Protein AF-A0A2X3CBP5-F1 (afdb_monomer_lite)

Structure (mmCIF, N/CA/C/O backbone):
data_AF-A0A2X3CBP5-F1
#
_entry.id   AF-A0A2X3CBP5-F1
#
loop_
_atom_site.group_PDB
_atom_site.id
_atom_site.type_symbol
_atom_site.label_atom_id
_atom_site.label_alt_id
_atom_site.label_comp_id
_atom_site.label_asym_id
_atom_site.label_entity_id
_atom_site.label_seq_id
_atom_site.pdbx_PDB_ins_code
_atom_site.Cartn_x
_atom_site.Cartn_y
_atom_site.Cartn_z
_atom_site.occupancy
_atom_site.B_iso_or_equiv
_atom_site.auth_seq_id
_atom_site.auth_comp_id
_atom_site.auth_asym_id
_atom_site.auth_atom_id
_atom_site.pdbx_PDB_model_num
ATOM 1 N N . MET A 1 1 ? 8.524 18.337 -2.238 1.00 52.03 1 MET A N 1
ATOM 2 C CA . MET A 1 1 ? 7.861 18.024 -0.954 1.00 52.03 1 MET A CA 1
ATOM 3 C C . MET A 1 1 ? 6.484 18.667 -0.997 1.00 52.03 1 MET A C 1
ATOM 5 O O . MET A 1 1 ? 6.428 19.863 -1.242 1.00 52.03 1 MET A O 1
ATOM 9 N N . LEU A 1 2 ? 5.410 17.883 -0.862 1.00 71.19 2 LEU A N 1
ATOM 10 C CA . LEU A 1 2 ? 4.046 18.405 -0.698 1.00 71.19 2 LEU A CA 1
ATOM 11 C C . LEU A 1 2 ? 3.785 18.619 0.797 1.00 71.19 2 LEU A C 1
ATOM 13 O O . LEU A 1 2 ? 4.233 17.818 1.616 1.00 71.19 2 LEU A O 1
ATOM 17 N N . VAL A 1 3 ? 3.089 19.697 1.144 1.00 78.12 3 VAL A N 1
ATOM 18 C CA . VAL A 1 3 ? 2.709 20.036 2.521 1.00 78.12 3 VAL A CA 1
ATOM 19 C C . VAL A 1 3 ? 1.201 20.268 2.539 1.00 78.12 3 VAL A C 1
ATOM 21 O O . VAL A 1 3 ? 0.696 21.015 1.706 1.00 78.12 3 VAL A O 1
ATOM 24 N N . GLY A 1 4 ? 0.493 19.630 3.475 1.00 83.88 4 GLY A N 1
ATOM 25 C CA . GLY A 1 4 ? -0.972 19.625 3.527 1.00 83.88 4 GLY A CA 1
ATOM 26 C C . GLY A 1 4 ? -1.549 18.288 3.065 1.00 83.88 4 GLY A C 1
ATOM 27 O O . GLY A 1 4 ? -1.121 17.239 3.547 1.00 83.88 4 GLY A O 1
ATOM 28 N N . ASP A 1 5 ? -2.517 18.321 2.147 1.00 77.25 5 ASP A N 1
ATOM 29 C CA . ASP A 1 5 ? -3.028 17.110 1.500 1.00 77.25 5 ASP A CA 1
ATOM 30 C C . ASP A 1 5 ? -1.968 16.546 0.542 1.00 77.25 5 ASP A C 1
ATOM 32 O O . ASP A 1 5 ? -1.483 17.226 -0.361 1.00 77.25 5 ASP A O 1
ATOM 36 N N . THR A 1 6 ? -1.575 15.299 0.781 1.00 79.81 6 THR A N 1
ATOM 37 C CA . THR A 1 6 ? -0.538 14.594 0.016 1.00 79.8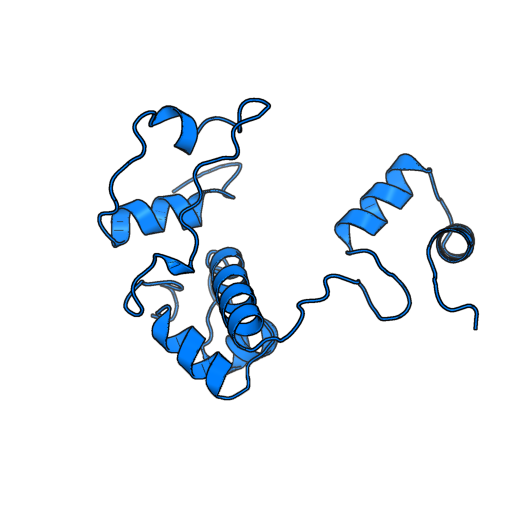1 6 THR A CA 1
ATOM 38 C C . THR A 1 6 ? -1.090 13.382 -0.728 1.00 79.81 6 THR A C 1
ATOM 40 O O . THR A 1 6 ? -0.312 12.587 -1.257 1.00 79.81 6 THR A O 1
ATOM 43 N N . SER A 1 7 ? -2.418 13.237 -0.794 1.00 78.25 7 SER A N 1
ATOM 44 C CA . SER A 1 7 ? -3.097 12.095 -1.418 1.00 78.25 7 SER A CA 1
ATOM 45 C C . SER A 1 7 ? -2.671 11.857 -2.874 1.00 78.25 7 SER A C 1
ATOM 47 O O . SER A 1 7 ? -2.500 10.706 -3.276 1.00 78.25 7 SER A O 1
ATOM 49 N N . ASP A 1 8 ? -2.384 12.920 -3.630 1.00 81.19 8 ASP A N 1
ATOM 50 C CA . ASP A 1 8 ? -1.963 12.830 -5.037 1.00 81.19 8 ASP A CA 1
ATOM 51 C C . ASP A 1 8 ? -0.463 12.568 -5.242 1.00 81.19 8 ASP A C 1
ATOM 53 O O . ASP A 1 8 ? -0.032 12.306 -6.369 1.00 81.19 8 ASP A O 1
ATOM 57 N N . TYR A 1 9 ? 0.357 12.618 -4.183 1.00 83.88 9 TYR A N 1
ATOM 58 C CA . TYR A 1 9 ? 1.818 12.533 -4.302 1.00 83.88 9 TYR A CA 1
ATOM 59 C C . TYR A 1 9 ? 2.273 11.297 -5.084 1.00 83.88 9 TYR A C 1
ATOM 61 O O . TYR A 1 9 ? 3.132 11.407 -5.956 1.00 83.88 9 TYR A O 1
ATOM 69 N N . GLY A 1 10 ? 1.681 10.132 -4.799 1.00 81.38 10 GLY A N 1
ATOM 70 C CA . GLY A 1 10 ? 2.041 8.882 -5.469 1.00 81.38 10 GLY A CA 1
ATOM 71 C C . GLY A 1 10 ? 1.801 8.935 -6.978 1.00 81.38 10 GLY A C 1
ATOM 72 O O . GLY A 1 10 ? 2.671 8.541 -7.747 1.00 81.38 10 GLY A O 1
ATOM 73 N N . ASN A 1 11 ? 0.662 9.480 -7.406 1.00 84.25 11 ASN A N 1
ATOM 74 C CA . ASN A 1 11 ? 0.303 9.603 -8.819 1.00 84.25 11 ASN A CA 1
ATOM 75 C C . ASN A 1 11 ? 1.222 10.599 -9.548 1.00 84.25 11 ASN A C 1
ATOM 77 O O . ASN A 1 11 ? 1.796 10.281 -10.589 1.00 84.25 11 ASN A O 1
ATOM 81 N N . LEU A 1 12 ? 1.440 11.775 -8.949 1.00 87.50 12 LEU A N 1
ATOM 82 C CA . LEU A 1 12 ? 2.335 12.805 -9.489 1.00 87.50 12 LEU A CA 1
ATOM 83 C C . LEU A 1 12 ? 3.780 12.310 -9.607 1.00 87.50 12 LEU A C 1
ATOM 85 O O . LEU A 1 12 ? 4.456 12.585 -10.597 1.00 87.50 12 LEU A O 1
ATOM 89 N N . LEU A 1 13 ? 4.251 11.550 -8.616 1.00 86.56 13 LEU A N 1
ATOM 90 C CA . LEU A 1 13 ? 5.580 10.954 -8.646 1.00 86.56 13 LEU A CA 1
ATOM 91 C C . LEU A 1 13 ? 5.727 9.987 -9.829 1.00 86.56 13 LEU A C 1
ATOM 93 O O . LEU A 1 13 ? 6.744 10.029 -10.518 1.00 86.56 13 LEU A O 1
ATOM 97 N N . GLN A 1 14 ? 4.718 9.153 -10.098 1.00 87.31 14 GLN A N 1
ATOM 98 C CA . GLN A 1 14 ? 4.773 8.204 -11.212 1.00 87.31 14 GLN A CA 1
ATOM 99 C C . GLN A 1 14 ? 4.755 8.888 -12.586 1.00 87.31 14 GLN A C 1
ATOM 101 O O . GLN A 1 14 ? 5.452 8.398 -13.477 1.00 87.31 14 GLN A O 1
ATOM 106 N N . LEU 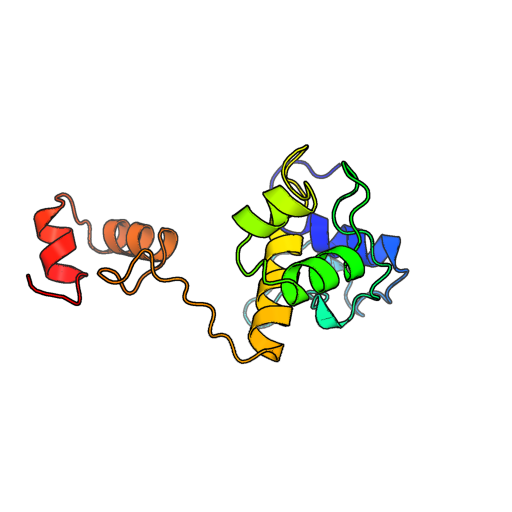A 1 15 ? 4.043 10.016 -12.753 1.00 88.19 15 LEU A N 1
ATOM 107 C CA . LEU A 1 15 ? 4.104 10.827 -13.983 1.00 88.19 15 LEU A CA 1
ATOM 108 C C . LEU A 1 15 ? 5.550 11.230 -14.303 1.00 88.19 15 LEU A C 1
ATOM 110 O O . LEU A 1 15 ? 6.012 11.062 -15.430 1.00 88.19 15 LEU A O 1
ATOM 114 N N . VAL A 1 16 ? 6.270 11.715 -13.287 1.00 87.62 16 VAL A N 1
ATOM 115 C CA . VAL A 1 16 ? 7.656 12.180 -13.426 1.00 87.62 16 VAL A CA 1
ATOM 116 C C . VAL A 1 16 ? 8.616 11.015 -13.654 1.00 87.62 16 VAL A C 1
ATOM 118 O O . VAL A 1 16 ? 9.402 11.051 -14.597 1.00 87.62 16 VAL A O 1
ATOM 121 N N . LEU A 1 17 ? 8.557 9.978 -12.812 1.00 87.00 17 LEU A N 1
ATOM 122 C CA . LEU A 1 17 ? 9.515 8.866 -12.859 1.00 87.00 17 LEU A CA 1
ATOM 123 C C . LEU A 1 17 ? 9.433 8.053 -14.153 1.00 87.00 17 LEU A C 1
ATOM 125 O O . LEU A 1 17 ? 10.450 7.532 -14.603 1.00 87.00 17 LEU A O 1
ATOM 129 N N . ASN A 1 18 ? 8.245 7.946 -14.747 1.00 86.62 18 ASN A N 1
ATOM 130 C CA . ASN A 1 18 ? 8.023 7.139 -15.946 1.00 86.62 18 ASN A CA 1
ATOM 131 C C . ASN A 1 18 ? 7.836 7.988 -17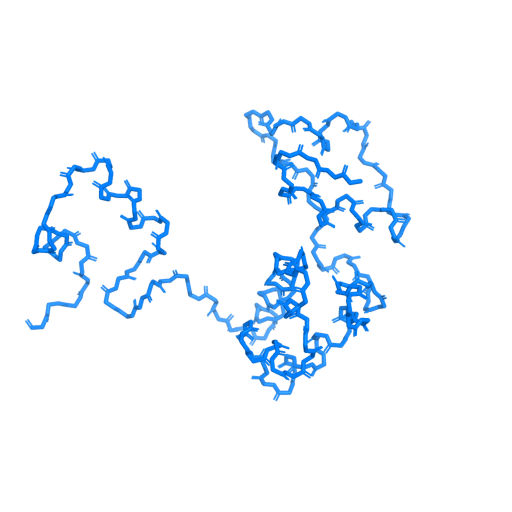.214 1.00 86.62 18 ASN A C 1
ATOM 133 O O . ASN A 1 18 ? 7.452 7.437 -18.241 1.00 86.62 18 ASN A O 1
ATOM 137 N N . ALA A 1 19 ? 8.083 9.304 -17.145 1.00 86.06 19 ALA A N 1
ATOM 138 C CA . ALA A 1 19 ? 7.900 10.244 -18.256 1.00 86.06 19 ALA A CA 1
ATOM 139 C C . ALA A 1 19 ? 6.544 10.071 -18.974 1.00 86.06 19 ALA A C 1
ATOM 141 O O . ALA A 1 19 ? 6.465 10.060 -20.203 1.00 86.06 19 ALA A O 1
ATOM 142 N N . ILE A 1 20 ? 5.477 9.885 -18.191 1.00 84.44 20 ILE A N 1
ATOM 143 C CA . ILE A 1 20 ? 4.129 9.657 -18.717 1.00 84.44 20 ILE A CA 1
ATOM 144 C C . ILE A 1 20 ? 3.578 10.983 -19.248 1.00 84.44 20 ILE A C 1
ATOM 146 O O . ILE A 1 20 ? 3.738 12.030 -18.619 1.00 84.44 20 ILE A O 1
ATOM 150 N N . GLU A 1 21 ? 2.918 10.924 -20.405 1.00 86.56 21 GLU A N 1
ATOM 151 C CA . GLU A 1 21 ? 2.304 12.087 -21.042 1.00 86.56 21 GLU A CA 1
ATOM 152 C C . GLU A 1 21 ? 1.263 12.741 -20.121 1.00 86.56 21 GLU A C 1
ATOM 154 O O . GLU A 1 21 ? 0.443 12.069 -19.486 1.00 86.56 21 GLU A O 1
ATOM 159 N N . LEU A 1 22 ? 1.333 14.068 -20.014 1.00 84.25 22 LEU A N 1
ATOM 160 C CA . LEU A 1 22 ? 0.446 14.839 -19.153 1.00 84.25 22 LEU A CA 1
ATOM 161 C C . LEU A 1 22 ? -0.953 14.943 -19.780 1.00 84.25 22 LEU A C 1
ATOM 163 O O . LEU A 1 22 ? -1.074 15.008 -21.003 1.00 84.25 22 LEU A O 1
ATOM 167 N N . PRO A 1 23 ? -2.019 14.999 -18.963 1.00 81.94 23 PRO A N 1
ATOM 168 C CA . PRO A 1 23 ? -3.360 15.268 -19.469 1.00 81.94 23 PRO A CA 1
ATOM 169 C C . PRO A 1 23 ? -3.431 16.647 -20.138 1.00 81.94 23 PRO A C 1
ATOM 171 O O . PRO A 1 23 ? -2.723 17.571 -19.738 1.00 81.94 23 PRO A O 1
ATOM 174 N N . GLU A 1 24 ? -4.347 16.804 -21.101 1.00 84.25 24 GLU A N 1
ATOM 175 C CA . GLU A 1 24 ? -4.560 18.065 -21.837 1.00 84.25 24 GLU A CA 1
ATOM 176 C C . GLU A 1 24 ? -4.780 19.272 -20.910 1.00 84.25 24 GLU A C 1
ATOM 178 O O . GLU A 1 24 ? -4.337 20.378 -21.209 1.00 84.25 24 GLU A O 1
ATOM 183 N N . ASN A 1 25 ? -5.437 19.047 -19.766 1.00 84.81 25 ASN A N 1
ATOM 184 C CA . ASN A 1 25 ? -5.733 20.065 -18.760 1.00 84.81 25 ASN A CA 1
ATOM 185 C C . ASN A 1 25 ? -4.886 19.819 -17.495 1.00 84.81 25 ASN A C 1
ATOM 187 O O . ASN A 1 25 ? -5.267 18.991 -16.660 1.00 84.81 25 ASN A O 1
ATOM 191 N N . PRO A 1 26 ? -3.732 20.488 -17.319 1.00 81.56 26 PRO A N 1
ATOM 192 C CA . PRO A 1 26 ? -2.815 20.228 -16.204 1.00 81.56 26 PRO A CA 1
ATOM 193 C C . PRO A 1 26 ? -3.354 20.683 -14.840 1.00 81.56 26 PRO A C 1
ATOM 195 O O . PRO A 1 26 ? -2.929 20.163 -13.810 1.00 81.56 26 PRO A O 1
ATOM 198 N N . ASP A 1 27 ? -4.306 21.617 -14.807 1.00 83.62 27 ASP A N 1
ATOM 199 C CA . ASP A 1 27 ? -4.980 22.060 -13.582 1.00 83.62 27 ASP A CA 1
ATOM 200 C C . ASP A 1 27 ? -5.729 20.910 -12.887 1.00 83.62 27 ASP A C 1
ATOM 202 O O . ASP A 1 27 ? -5.759 20.846 -11.656 1.00 83.62 27 ASP A O 1
ATOM 206 N N . SER A 1 28 ? -6.220 19.933 -13.658 1.00 83.94 28 SER A N 1
ATOM 207 C CA . SER A 1 28 ? -6.898 18.734 -13.145 1.00 83.94 28 SER A CA 1
ATOM 208 C C . SER A 1 28 ? -6.018 17.833 -12.266 1.00 83.94 28 SER A C 1
ATOM 210 O O . SER A 1 28 ? -6.540 16.993 -11.532 1.00 83.94 28 SER A O 1
ATOM 212 N N . LEU A 1 29 ? -4.692 18.006 -12.311 1.00 82.06 29 LEU A N 1
ATOM 213 C CA . LEU A 1 29 ? -3.738 17.259 -11.487 1.00 82.06 29 LEU A CA 1
ATOM 214 C C . LEU A 1 29 ? -3.613 17.805 -10.057 1.00 82.06 29 LEU A C 1
ATOM 216 O O . LEU A 1 29 ? -3.132 17.091 -9.180 1.00 82.06 29 LEU A O 1
ATOM 220 N N . ILE A 1 30 ? -3.990 19.067 -9.825 1.00 80.12 30 ILE A N 1
ATOM 221 C CA . ILE A 1 30 ? -3.759 19.776 -8.552 1.00 80.12 30 ILE A CA 1
ATOM 222 C C . ILE A 1 30 ? -5.083 20.250 -7.945 1.00 80.12 30 ILE A C 1
ATOM 224 O O . ILE A 1 30 ? -5.245 20.256 -6.723 1.00 80.12 30 ILE A O 1
ATOM 228 N N . LEU A 1 31 ? -6.047 20.633 -8.784 1.00 80.94 31 LEU A N 1
ATOM 229 C CA . LEU A 1 31 ? -7.361 21.067 -8.332 1.00 80.94 31 LEU A CA 1
ATOM 230 C C . LEU A 1 31 ? -8.224 19.875 -7.888 1.00 80.94 31 LEU A C 1
ATOM 232 O O . LEU A 1 31 ? -8.068 18.762 -8.399 1.00 80.94 31 LEU A O 1
ATOM 236 N N . PRO A 1 32 ? -9.156 20.076 -6.938 1.00 72.88 32 PRO A N 1
ATOM 237 C CA . PRO A 1 32 ? -10.177 19.082 -6.629 1.00 72.88 32 PRO A CA 1
ATOM 238 C C . PRO A 1 32 ? -10.923 18.646 -7.894 1.00 72.88 32 PRO A C 1
ATOM 240 O O . PRO A 1 32 ? -11.132 19.447 -8.803 1.00 72.88 32 PRO A O 1
ATOM 243 N N . ALA A 1 33 ? -11.358 17.385 -7.933 1.00 68.56 33 ALA A N 1
ATOM 244 C CA . ALA A 1 33 ? -12.212 16.895 -9.008 1.00 68.56 33 ALA A CA 1
ATOM 245 C C . ALA A 1 33 ? -13.450 17.799 -9.137 1.00 68.56 33 ALA A C 1
ATOM 247 O O . ALA A 1 33 ? -14.240 17.914 -8.197 1.00 68.56 33 ALA A O 1
ATOM 248 N N . HIS A 1 34 ? -13.622 18.445 -10.292 1.00 63.03 34 HIS A N 1
ATOM 249 C CA . HIS A 1 34 ? -14.866 19.136 -10.616 1.00 63.03 34 HIS A CA 1
ATOM 250 C C . HIS A 1 34 ? -15.996 18.099 -10.667 1.00 63.03 34 HIS A C 1
ATOM 252 O O . HIS A 1 34 ? -15.783 16.968 -11.108 1.00 63.03 34 HIS A O 1
ATOM 258 N N . ALA A 1 35 ? -17.189 18.461 -10.188 1.00 50.50 35 ALA A N 1
ATOM 259 C CA . ALA A 1 35 ? -18.329 17.551 -10.096 1.00 50.50 35 ALA A CA 1
ATOM 260 C C . ALA A 1 35 ? -18.626 16.891 -11.459 1.00 50.50 35 ALA A C 1
ATOM 262 O O . ALA A 1 35 ? -19.186 17.521 -12.351 1.00 50.50 35 ALA A O 1
ATOM 263 N N . GLY A 1 36 ? -18.221 15.625 -11.616 1.00 54.62 36 GLY A N 1
ATOM 264 C CA . GLY A 1 36 ? -18.431 14.817 -12.824 1.00 54.62 36 GLY A CA 1
ATOM 265 C C . GLY A 1 36 ? -17.158 14.299 -13.505 1.00 54.62 36 GLY A C 1
ATOM 266 O O . GLY A 1 36 ? -17.228 13.284 -14.191 1.00 54.62 36 GLY A O 1
ATOM 267 N N . SER A 1 37 ? -15.994 14.914 -13.278 1.00 58.47 37 SER A N 1
ATOM 268 C CA . SER A 1 37 ? -14.706 14.434 -13.799 1.00 58.47 37 SER A CA 1
ATOM 269 C C . SER A 1 37 ? -13.820 13.995 -12.637 1.00 58.47 37 SER A C 1
ATOM 271 O O . SER A 1 37 ? -13.300 14.835 -11.902 1.00 58.47 37 SER A O 1
ATOM 273 N N . GLY A 1 38 ? -13.665 12.683 -12.438 1.00 60.84 38 GLY A N 1
ATOM 274 C CA . GLY A 1 38 ? -12.705 12.154 -11.467 1.00 60.84 38 GLY A CA 1
ATOM 275 C C . GLY A 1 38 ? -11.292 12.668 -11.757 1.00 60.84 38 GLY A C 1
ATOM 276 O O . GLY A 1 38 ? -10.956 12.936 -12.912 1.00 60.84 38 GLY A O 1
ATOM 277 N N . LYS A 1 39 ? -10.462 12.819 -10.717 1.00 66.69 39 LYS A N 1
ATOM 278 C CA . LYS A 1 39 ? -9.056 13.205 -10.903 1.00 66.69 39 LYS A CA 1
ATOM 279 C C . LYS A 1 39 ? -8.366 12.211 -11.849 1.00 66.69 39 LYS A C 1
ATOM 281 O O . LYS A 1 39 ? -8.568 11.004 -11.679 1.00 66.69 39 LYS A O 1
ATOM 286 N N . PRO A 1 40 ? -7.538 12.673 -12.803 1.00 63.91 40 PRO A N 1
ATOM 287 C CA . PRO A 1 40 ? -6.756 11.782 -13.647 1.00 63.91 40 PRO A CA 1
ATOM 288 C C . PRO A 1 40 ? -5.822 10.935 -12.777 1.00 63.91 40 PRO A C 1
ATOM 290 O O . PRO A 1 40 ? -4.827 11.421 -12.245 1.00 63.91 40 PRO A O 1
ATOM 293 N N . SER A 1 41 ? -6.153 9.659 -12.608 1.00 66.06 41 SER A N 1
ATOM 294 C CA . SER A 1 41 ? -5.310 8.678 -11.931 1.00 66.06 41 SER A CA 1
ATOM 295 C C . SER A 1 41 ? -4.595 7.846 -12.988 1.00 66.06 41 SER A C 1
ATOM 297 O O . SER A 1 41 ? -5.235 7.269 -13.873 1.00 66.06 41 SER A O 1
ATOM 299 N N . ILE A 1 42 ? -3.266 7.753 -12.895 1.00 70.62 42 ILE A N 1
ATOM 300 C CA . ILE A 1 42 ? -2.548 6.681 -13.576 1.00 70.62 42 ILE A CA 1
ATOM 301 C C . ILE A 1 42 ? -2.930 5.394 -12.851 1.00 70.62 42 ILE A C 1
ATOM 303 O O . ILE A 1 42 ? -2.467 5.131 -11.741 1.00 70.62 42 ILE A O 1
ATOM 307 N N . GLY A 1 43 ? -3.796 4.595 -13.471 1.00 76.69 43 GLY A N 1
ATOM 308 C CA . GLY A 1 43 ? -4.053 3.243 -12.995 1.00 76.69 43 GLY A CA 1
ATOM 309 C C . GLY A 1 43 ? -2.735 2.473 -12.932 1.00 76.69 43 GLY A C 1
ATOM 310 O O . GLY A 1 43 ? -1.967 2.481 -13.897 1.00 76.69 43 GLY A O 1
ATOM 311 N N . VAL A 1 44 ? -2.475 1.798 -11.811 1.00 83.38 44 VAL A N 1
ATOM 312 C CA . VAL A 1 44 ? -1.249 1.010 -11.581 1.00 83.38 44 VAL A CA 1
ATOM 313 C C . VAL A 1 44 ? -0.977 -0.025 -12.673 1.00 83.38 44 VAL A C 1
ATOM 315 O O . VAL A 1 44 ? 0.169 -0.412 -12.894 1.00 83.38 44 VAL A O 1
ATOM 318 N N . ASP A 1 45 ? -2.007 -0.436 -13.410 1.00 82.38 45 ASP A N 1
ATOM 319 C CA . ASP A 1 45 ? -1.894 -1.318 -14.568 1.00 82.38 45 ASP A CA 1
ATOM 320 C C . ASP A 1 45 ? -1.057 -0.732 -15.706 1.00 82.38 45 ASP A C 1
ATOM 322 O O . ASP A 1 45 ? -0.384 -1.488 -16.401 1.00 82.38 45 ASP A O 1
ATOM 326 N N . LYS A 1 46 ? -1.033 0.597 -15.864 1.00 84.31 46 LYS A N 1
ATOM 327 C CA . LYS A 1 46 ? -0.261 1.278 -16.915 1.00 84.31 46 LYS A CA 1
ATOM 328 C C . LYS A 1 46 ? 1.216 1.471 -16.572 1.00 84.31 46 LYS A C 1
ATOM 330 O O . LYS A 1 46 ? 1.988 1.862 -17.440 1.00 84.31 46 LYS A O 1
ATOM 335 N N . LEU A 1 47 ? 1.614 1.228 -15.324 1.00 88.19 47 LEU A N 1
ATOM 336 C CA . LEU A 1 47 ? 3.013 1.337 -14.917 1.00 88.19 47 LEU A CA 1
ATOM 337 C C . LEU A 1 47 ? 3.814 0.130 -15.434 1.00 88.19 47 LEU A C 1
ATOM 339 O O . LEU A 1 47 ? 3.308 -0.993 -15.350 1.00 88.19 47 LEU A O 1
ATOM 343 N N . PRO A 1 48 ? 5.052 0.310 -15.925 1.00 91.31 48 PRO A N 1
ATOM 344 C CA . PRO A 1 48 ? 5.928 -0.815 -16.240 1.00 91.31 48 PRO A CA 1
ATOM 345 C C . PRO A 1 48 ? 6.309 -1.581 -14.965 1.00 91.31 48 PRO A C 1
ATOM 347 O O . PRO A 1 48 ? 6.294 -1.022 -13.870 1.00 91.31 48 PRO A O 1
ATOM 350 N N . ASP A 1 49 ? 6.711 -2.846 -15.090 1.00 94.12 49 ASP A N 1
ATOM 351 C CA . ASP A 1 49 ? 7.141 -3.644 -13.930 1.00 94.12 49 ASP A CA 1
ATOM 352 C C . ASP A 1 49 ? 8.383 -3.053 -13.246 1.00 94.12 49 ASP A C 1
ATOM 354 O O . ASP A 1 49 ? 8.534 -3.149 -12.032 1.00 94.12 49 ASP A O 1
ATOM 358 N N . SER A 1 50 ? 9.230 -2.347 -13.996 1.00 93.56 50 SER A N 1
ATOM 359 C CA . SER A 1 50 ? 10.375 -1.610 -13.457 1.00 93.56 50 SER A CA 1
ATOM 360 C C . SER A 1 50 ? 9.997 -0.329 -12.702 1.00 93.56 50 SER A C 1
ATOM 362 O O . SER A 1 50 ? 10.886 0.339 -12.177 1.00 93.56 50 SER A O 1
ATOM 364 N N . ALA A 1 51 ? 8.717 0.061 -12.666 1.00 92.81 51 ALA A N 1
ATOM 365 C CA . ALA A 1 51 ? 8.288 1.283 -11.995 1.00 92.81 51 ALA A CA 1
ATOM 366 C C . ALA A 1 51 ? 8.619 1.218 -10.503 1.00 92.81 51 ALA A C 1
ATOM 368 O O . ALA A 1 51 ? 8.250 0.278 -9.798 1.00 92.81 51 ALA A O 1
ATOM 369 N N . GLN A 1 52 ? 9.306 2.248 -10.024 1.00 94.12 52 GLN A N 1
ATOM 370 C CA . GLN A 1 52 ? 9.734 2.368 -8.639 1.00 94.12 52 GLN A CA 1
ATOM 371 C C . GLN A 1 52 ? 8.514 2.683 -7.753 1.00 94.12 52 GLN A C 1
ATOM 373 O O . GLN A 1 52 ? 7.879 3.725 -7.930 1.00 94.12 52 GLN A O 1
ATOM 378 N N . ILE A 1 53 ? 8.177 1.799 -6.806 1.00 93.56 53 ILE A N 1
ATOM 379 C CA . ILE A 1 53 ? 7.011 1.957 -5.917 1.00 93.56 53 ILE A CA 1
ATOM 380 C C . ILE A 1 53 ? 7.425 2.412 -4.515 1.00 93.56 53 ILE A C 1
ATOM 382 O O . ILE A 1 53 ? 6.800 3.312 -3.952 1.00 93.56 53 ILE A O 1
ATOM 386 N N . CYS A 1 54 ? 8.468 1.815 -3.930 1.00 94.69 54 CYS A N 1
ATOM 387 C CA . CYS A 1 54 ? 8.968 2.183 -2.601 1.00 94.69 54 CYS A CA 1
ATOM 388 C C . CYS A 1 54 ? 10.444 2.568 -2.643 1.00 94.69 54 CYS A C 1
ATOM 390 O O . CYS A 1 54 ? 11.298 1.690 -2.733 1.00 94.69 54 CYS A O 1
ATOM 392 N N . SER A 1 55 ? 10.773 3.856 -2.553 1.00 92.94 55 SER A N 1
ATOM 393 C CA . SER A 1 55 ? 12.173 4.303 -2.658 1.00 92.94 55 SER A CA 1
ATOM 394 C C . SER A 1 55 ? 13.015 3.946 -1.431 1.00 92.94 55 SER A C 1
ATOM 396 O O . SER A 1 55 ? 14.220 3.783 -1.543 1.00 92.94 55 SER A O 1
ATOM 398 N N . CYS A 1 56 ? 12.399 3.800 -0.250 1.00 95.06 56 CYS A N 1
ATOM 399 C CA . CYS A 1 56 ? 13.126 3.479 0.985 1.00 95.06 56 CYS A CA 1
ATOM 400 C C . CYS A 1 56 ? 13.796 2.101 0.959 1.00 95.06 56 CYS A C 1
ATOM 402 O O . CYS A 1 56 ? 14.809 1.912 1.624 1.00 95.06 56 CYS A O 1
ATOM 404 N N . PHE A 1 57 ? 13.202 1.147 0.244 1.00 95.81 57 PHE A N 1
ATOM 405 C CA . PHE A 1 57 ? 13.675 -0.237 0.177 1.00 95.81 57 PHE A CA 1
ATOM 406 C C . PHE A 1 57 ? 13.882 -0.713 -1.260 1.00 95.81 57 PHE A C 1
ATOM 408 O O . PHE A 1 57 ? 14.013 -1.910 -1.473 1.00 95.81 57 PHE A O 1
ATOM 415 N N . ASP A 1 58 ? 13.892 0.222 -2.212 1.00 95.56 58 ASP A N 1
ATOM 416 C CA . ASP A 1 58 ? 14.093 -0.033 -3.639 1.00 95.56 58 ASP A CA 1
ATOM 417 C C . ASP A 1 58 ? 13.186 -1.140 -4.207 1.00 95.56 58 ASP A C 1
ATOM 419 O O . ASP A 1 58 ? 13.635 -2.079 -4.849 1.00 95.56 58 ASP A O 1
ATOM 423 N N . VAL A 1 59 ? 11.881 -1.046 -3.926 1.00 97.44 59 VAL A N 1
ATOM 424 C CA . VAL A 1 59 ? 10.892 -2.044 -4.376 1.00 97.44 59 VAL A CA 1
ATOM 425 C C . VAL A 1 59 ? 10.171 -1.538 -5.619 1.00 97.44 59 VAL A C 1
ATOM 427 O O . VAL A 1 59 ? 9.555 -0.462 -5.586 1.00 97.44 59 VAL A O 1
ATOM 430 N N . SER A 1 60 ? 10.223 -2.317 -6.696 1.00 96.75 60 SER A N 1
ATOM 431 C CA . SER A 1 60 ? 9.522 -2.059 -7.957 1.00 96.75 60 SER A CA 1
ATOM 432 C C . SER A 1 60 ? 8.118 -2.679 -7.994 1.00 96.75 60 SER A C 1
ATOM 434 O O . SER A 1 60 ? 7.739 -3.481 -7.135 1.00 96.75 60 SER A O 1
ATOM 436 N N . LYS A 1 61 ? 7.323 -2.328 -9.010 1.00 96.25 61 LYS A N 1
ATOM 437 C CA . LYS A 1 61 ? 6.029 -2.975 -9.274 1.00 96.25 61 LYS A CA 1
ATOM 438 C C . LYS A 1 61 ? 6.206 -4.478 -9.523 1.00 96.25 61 LYS A C 1
ATOM 440 O O . LYS A 1 61 ? 5.425 -5.269 -8.996 1.00 96.25 61 LYS A O 1
ATOM 445 N N . GLY A 1 62 ? 7.235 -4.867 -10.271 1.00 96.94 62 GLY A N 1
ATOM 446 C CA . GLY A 1 62 ? 7.558 -6.260 -10.574 1.00 96.94 62 GLY A CA 1
ATOM 447 C C . GLY A 1 62 ? 7.882 -7.072 -9.321 1.00 96.94 62 GLY A C 1
ATOM 448 O O . GLY A 1 62 ? 7.412 -8.201 -9.194 1.00 96.94 62 GLY A O 1
ATOM 449 N N . ASP A 1 63 ? 8.588 -6.482 -8.353 1.00 97.88 63 ASP A N 1
ATOM 450 C CA . ASP A 1 63 ? 8.874 -7.140 -7.069 1.00 97.88 63 ASP A CA 1
ATOM 451 C C . ASP A 1 63 ? 7.594 -7.417 -6.273 1.00 97.88 63 ASP A C 1
ATOM 453 O O . ASP A 1 63 ? 7.432 -8.496 -5.695 1.00 97.88 63 ASP A O 1
ATOM 457 N N . LEU A 1 64 ? 6.651 -6.466 -6.274 1.00 97.19 64 LEU A N 1
ATOM 458 C CA . LEU A 1 64 ? 5.344 -6.654 -5.642 1.00 97.19 64 LEU A CA 1
ATOM 459 C C . LEU A 1 64 ? 4.549 -7.759 -6.339 1.00 97.19 64 LEU A C 1
ATOM 461 O O . LEU A 1 64 ? 4.049 -8.649 -5.658 1.00 97.19 64 LEU A O 1
ATOM 465 N N . ILE A 1 65 ? 4.469 -7.747 -7.672 1.00 96.62 65 ILE A N 1
ATOM 466 C CA . ILE A 1 65 ? 3.774 -8.792 -8.445 1.00 96.62 65 ILE A CA 1
ATOM 467 C C . ILE A 1 65 ? 4.396 -10.166 -8.168 1.00 96.62 65 ILE A C 1
ATOM 469 O O . ILE A 1 65 ? 3.677 -11.131 -7.908 1.00 96.62 65 ILE A O 1
ATOM 473 N N . ALA A 1 66 ? 5.726 -10.263 -8.143 1.00 97.19 66 ALA A N 1
ATOM 474 C CA . ALA A 1 66 ? 6.422 -11.503 -7.815 1.00 97.19 66 ALA A CA 1
ATOM 475 C C . ALA A 1 66 ? 6.084 -12.002 -6.399 1.00 97.19 66 ALA A C 1
ATOM 477 O O . ALA A 1 66 ? 5.868 -13.200 -6.211 1.00 97.19 66 ALA A O 1
ATOM 478 N N . ALA A 1 67 ? 6.003 -11.111 -5.407 1.00 97.00 67 ALA A N 1
ATOM 479 C CA . ALA A 1 67 ? 5.592 -11.463 -4.048 1.00 97.00 67 ALA A CA 1
ATOM 480 C C . ALA A 1 67 ? 4.116 -11.896 -3.972 1.00 97.00 67 ALA A C 1
ATOM 482 O O . ALA A 1 67 ? 3.793 -12.869 -3.284 1.00 97.00 67 ALA A O 1
ATOM 483 N N . ILE A 1 68 ? 3.221 -11.224 -4.701 1.00 95.94 68 ILE A N 1
ATOM 484 C CA . ILE A 1 68 ? 1.792 -11.573 -4.769 1.00 95.94 68 ILE A CA 1
ATOM 485 C C . ILE A 1 68 ? 1.622 -12.957 -5.394 1.00 95.94 68 ILE A C 1
ATOM 487 O O . ILE A 1 68 ? 0.939 -13.797 -4.819 1.00 95.94 68 ILE A O 1
ATOM 491 N N . ASN A 1 69 ? 2.332 -13.248 -6.485 1.00 94.38 69 ASN A N 1
ATOM 492 C CA . ASN A 1 69 ? 2.322 -14.562 -7.136 1.00 94.38 69 ASN A CA 1
ATOM 493 C C . ASN A 1 69 ? 2.880 -15.691 -6.252 1.00 94.38 69 ASN A C 1
ATOM 495 O O . ASN A 1 69 ? 2.562 -16.858 -6.469 1.00 94.38 69 ASN A O 1
ATOM 499 N N . LYS A 1 70 ? 3.682 -15.363 -5.231 1.00 94.44 70 LYS A N 1
ATOM 500 C CA . LYS A 1 70 ? 4.125 -16.308 -4.190 1.00 94.44 70 LYS A CA 1
ATOM 501 C C . LYS A 1 70 ? 3.105 -16.493 -3.054 1.00 94.44 70 LYS A C 1
ATOM 503 O O . LYS A 1 70 ? 3.368 -17.270 -2.141 1.00 94.44 70 LYS A O 1
ATOM 508 N N . GLY A 1 71 ? 1.969 -15.793 -3.082 1.00 92.12 71 GLY A N 1
ATOM 509 C CA . GLY A 1 71 ? 0.899 -15.891 -2.085 1.00 92.12 71 GLY A CA 1
ATOM 510 C C . GLY A 1 71 ? 0.788 -14.705 -1.121 1.00 92.12 71 GLY A C 1
ATOM 511 O O . GLY A 1 71 ? 0.019 -14.770 -0.159 1.00 92.12 71 GLY A O 1
ATOM 512 N N . CYS A 1 72 ? 1.523 -13.604 -1.333 1.00 95.00 72 CYS A N 1
ATOM 513 C CA . CYS A 1 72 ? 1.412 -12.409 -0.486 1.00 95.00 72 CYS A CA 1
ATOM 514 C C . CYS A 1 72 ? 0.148 -11.593 -0.809 1.00 95.00 72 CYS A C 1
ATOM 516 O O . CYS A 1 72 ? 0.224 -10.521 -1.402 1.00 95.00 72 CYS A O 1
ATOM 518 N N . HIS A 1 73 ? -1.025 -12.073 -0.390 1.00 93.81 73 HIS A N 1
ATOM 519 C CA . HIS A 1 73 ? -2.323 -11.463 -0.730 1.00 93.81 73 HIS A CA 1
ATOM 520 C C . HIS A 1 73 ? -2.790 -10.367 0.241 1.00 93.81 73 HIS A C 1
ATOM 522 O O . HIS A 1 73 ? -3.949 -9.961 0.230 1.00 93.81 73 HIS A O 1
ATOM 528 N N . THR A 1 74 ? -1.911 -9.879 1.116 1.00 92.75 74 THR A N 1
ATOM 529 C CA . THR A 1 74 ? -2.232 -8.790 2.047 1.00 92.75 74 THR A CA 1
ATOM 530 C C . THR A 1 74 ? -1.102 -7.773 2.089 1.00 92.75 74 THR A C 1
ATOM 532 O O . THR A 1 74 ? 0.067 -8.113 1.908 1.00 92.75 74 THR A O 1
ATOM 535 N N . VAL A 1 75 ? -1.427 -6.517 2.409 1.00 93.69 75 VAL A N 1
ATOM 536 C CA . VAL A 1 75 ? -0.412 -5.466 2.611 1.00 93.69 75 VAL A CA 1
ATOM 537 C C . VAL A 1 75 ? 0.566 -5.850 3.728 1.00 93.69 75 VAL A C 1
ATOM 539 O O . VAL A 1 75 ? 1.746 -5.524 3.651 1.00 93.69 75 VAL A O 1
ATOM 542 N N . ALA A 1 76 ? 0.103 -6.562 4.760 1.00 93.75 76 ALA A N 1
ATOM 543 C CA . ALA A 1 76 ? 0.964 -7.061 5.829 1.00 93.75 76 ALA A CA 1
ATOM 544 C C . ALA A 1 76 ? 1.963 -8.114 5.321 1.00 93.75 76 ALA A C 1
ATOM 546 O O . ALA A 1 76 ? 3.147 -8.022 5.639 1.00 93.75 76 ALA A O 1
ATOM 547 N N . ALA A 1 77 ? 1.512 -9.058 4.487 1.00 94.31 77 ALA A N 1
ATOM 548 C CA . ALA A 1 77 ? 2.388 -10.045 3.856 1.00 94.31 77 ALA A CA 1
ATOM 549 C C . ALA A 1 77 ? 3.406 -9.375 2.920 1.00 94.31 77 ALA A C 1
ATOM 551 O O . ALA A 1 77 ? 4.598 -9.651 3.011 1.00 94.31 77 ALA A O 1
ATOM 552 N N . LEU A 1 78 ? 2.968 -8.409 2.104 1.00 96.19 78 LEU A N 1
ATOM 553 C CA . LEU A 1 78 ? 3.868 -7.630 1.249 1.00 96.19 78 LEU A CA 1
ATOM 554 C C . LEU A 1 78 ? 4.904 -6.838 2.047 1.00 96.19 78 LEU A C 1
ATOM 556 O O . LEU A 1 78 ? 6.070 -6.795 1.658 1.00 96.19 78 LEU A O 1
ATOM 560 N N . LYS A 1 79 ? 4.510 -6.234 3.172 1.00 96.38 79 LYS A N 1
ATOM 561 C CA . LYS A 1 79 ? 5.438 -5.559 4.090 1.00 96.38 79 LYS A CA 1
ATOM 562 C C . LYS A 1 79 ? 6.480 -6.523 4.648 1.00 96.38 79 LYS A C 1
ATOM 564 O O . LYS A 1 79 ? 7.644 -6.149 4.730 1.00 96.38 79 LYS A O 1
ATOM 569 N N . ALA A 1 80 ? 6.071 -7.729 5.032 1.00 96.56 80 ALA A N 1
ATOM 570 C CA . ALA A 1 80 ? 6.980 -8.736 5.568 1.00 96.56 80 ALA A CA 1
ATOM 571 C C . ALA A 1 80 ? 7.977 -9.235 4.507 1.00 96.56 80 ALA A C 1
ATOM 573 O O . ALA A 1 80 ? 9.166 -9.331 4.800 1.00 96.56 80 ALA A O 1
ATOM 574 N N . GLU A 1 81 ? 7.507 -9.484 3.282 1.00 97.50 81 GLU A N 1
ATOM 575 C CA . GLU A 1 81 ? 8.326 -10.027 2.190 1.00 97.50 81 GLU A CA 1
ATOM 576 C C . GLU A 1 81 ? 9.239 -8.964 1.554 1.00 97.50 81 GLU A C 1
ATOM 578 O O . GLU A 1 81 ? 10.434 -9.180 1.371 1.00 97.50 81 GLU A O 1
ATOM 583 N N . THR A 1 82 ? 8.694 -7.787 1.235 1.00 96.62 82 THR A N 1
ATOM 584 C CA . THR A 1 82 ? 9.385 -6.765 0.418 1.00 96.62 82 THR A CA 1
ATOM 585 C C . THR A 1 82 ? 9.884 -5.564 1.214 1.00 96.62 82 THR A C 1
ATOM 587 O O . THR A 1 82 ? 10.625 -4.740 0.688 1.00 96.62 82 THR A O 1
ATOM 590 N N . LYS A 1 83 ? 9.461 -5.411 2.477 1.00 96.81 83 LYS A N 1
ATOM 591 C CA . LYS A 1 83 ? 9.672 -4.213 3.320 1.00 96.81 83 LYS A CA 1
ATOM 592 C C . LYS A 1 83 ? 8.977 -2.940 2.822 1.00 96.81 83 LYS A C 1
ATOM 594 O O . LYS A 1 83 ? 8.996 -1.929 3.535 1.00 96.81 83 LYS A O 1
ATOM 599 N N . ALA A 1 84 ? 8.304 -2.957 1.668 1.00 96.00 84 ALA A N 1
ATOM 600 C CA . ALA A 1 84 ? 7.596 -1.794 1.139 1.00 96.00 84 ALA A CA 1
ATOM 601 C C . ALA A 1 84 ? 6.581 -1.243 2.157 1.00 96.00 84 ALA A C 1
ATOM 603 O O . ALA A 1 84 ? 5.750 -1.968 2.694 1.00 96.00 84 ALA A O 1
ATOM 604 N N . GLY A 1 85 ? 6.649 0.059 2.446 1.00 92.69 85 GLY A N 1
ATOM 605 C CA . GLY A 1 85 ? 5.743 0.715 3.396 1.00 92.69 85 GLY A CA 1
ATOM 606 C C . GLY A 1 85 ? 6.094 0.537 4.879 1.00 92.69 85 GLY A C 1
ATOM 607 O O . GLY A 1 85 ? 5.276 0.899 5.724 1.00 92.69 85 GLY A O 1
ATOM 608 N N . THR A 1 86 ? 7.282 0.013 5.209 1.00 95.56 86 THR A N 1
ATOM 609 C CA . THR A 1 86 ? 7.783 -0.083 6.601 1.00 95.56 86 THR A CA 1
ATOM 610 C C . THR A 1 86 ? 8.740 1.051 7.007 1.00 95.56 86 THR A C 1
ATOM 612 O O . THR A 1 86 ? 9.122 1.143 8.166 1.00 95.56 86 THR A O 1
ATOM 615 N N . GLY A 1 87 ? 9.112 1.925 6.062 1.00 92.25 87 GLY A N 1
ATOM 616 C CA . GLY A 1 87 ? 10.059 3.030 6.251 1.00 92.25 87 GLY A CA 1
ATOM 617 C C . GLY A 1 87 ? 9.331 4.354 6.469 1.00 92.25 87 GLY A C 1
ATOM 618 O O . GLY A 1 87 ? 8.859 4.636 7.561 1.00 92.25 87 GLY A O 1
ATOM 619 N N . CYS A 1 88 ? 9.187 5.160 5.411 1.00 91.06 88 CYS A N 1
ATOM 620 C CA . CYS A 1 88 ? 8.426 6.417 5.474 1.00 91.06 88 CYS A CA 1
ATOM 621 C C . CYS A 1 88 ? 6.902 6.244 5.320 1.00 91.06 88 CYS A C 1
ATOM 623 O O . CYS A 1 88 ? 6.150 7.186 5.540 1.00 91.06 88 CYS A O 1
ATOM 625 N N . GLY A 1 89 ? 6.438 5.073 4.868 1.00 88.19 89 GLY A N 1
ATOM 626 C CA . GLY A 1 89 ? 5.015 4.780 4.646 1.00 88.19 89 GLY A CA 1
ATOM 627 C C . GLY A 1 89 ? 4.367 5.449 3.422 1.00 88.19 89 GLY A C 1
ATOM 628 O O . GLY A 1 89 ? 3.267 5.056 3.045 1.00 88.19 89 GLY A O 1
ATOM 629 N N . GLY A 1 90 ? 5.037 6.382 2.738 1.00 87.00 90 GLY A N 1
ATOM 630 C CA . GLY A 1 90 ? 4.444 7.153 1.630 1.00 87.00 90 GLY A CA 1
ATOM 631 C C . GLY A 1 90 ? 4.000 6.330 0.411 1.00 87.00 90 GLY A C 1
ATOM 632 O O . GLY A 1 90 ? 3.135 6.757 -0.342 1.00 87.00 90 GLY A O 1
ATOM 633 N N . CYS A 1 91 ? 4.545 5.125 0.236 1.00 91.38 91 CYS A N 1
ATOM 634 C CA . CYS A 1 91 ? 4.176 4.209 -0.848 1.00 91.38 91 CYS A CA 1
ATOM 635 C C . CYS A 1 91 ? 2.958 3.321 -0.538 1.00 91.38 91 CYS A C 1
ATOM 637 O O . CYS A 1 91 ? 2.477 2.644 -1.441 1.00 91.38 91 CYS A O 1
ATOM 639 N N . ILE A 1 92 ? 2.441 3.302 0.701 1.00 91.88 92 ILE A N 1
ATOM 640 C CA . ILE A 1 92 ? 1.358 2.386 1.117 1.00 91.88 92 ILE A CA 1
ATOM 641 C C . ILE A 1 92 ? 0.109 2.476 0.216 1.00 91.88 92 ILE A C 1
ATOM 643 O O . ILE A 1 92 ? -0.413 1.414 -0.142 1.00 91.88 92 ILE A O 1
ATOM 647 N N . PRO A 1 93 ? -0.372 3.670 -0.193 1.00 89.06 93 PRO A N 1
ATOM 648 C CA . PRO A 1 93 ? -1.509 3.760 -1.108 1.00 89.06 93 PRO A CA 1
ATOM 649 C C . PRO A 1 93 ? -1.238 3.063 -2.446 1.00 89.06 93 PRO A C 1
ATOM 651 O O . PRO A 1 93 ? -2.059 2.276 -2.909 1.00 89.06 93 PRO A O 1
ATOM 654 N N . LEU A 1 94 ? -0.054 3.281 -3.024 1.00 90.50 94 LEU A N 1
ATOM 655 C CA . LEU A 1 94 ? 0.329 2.713 -4.316 1.00 90.50 94 LEU A CA 1
ATOM 656 C C . LEU A 1 94 ? 0.567 1.195 -4.225 1.00 90.50 94 LEU A C 1
ATOM 658 O O . LEU A 1 94 ? 0.120 0.455 -5.094 1.00 90.50 94 LEU A O 1
ATOM 662 N N . VAL A 1 95 ? 1.177 0.713 -3.133 1.00 93.94 95 VAL A N 1
ATOM 663 C CA . VAL A 1 95 ? 1.318 -0.728 -2.838 1.00 93.94 95 VAL A CA 1
ATOM 664 C C . VAL A 1 95 ? -0.052 -1.405 -2.758 1.00 93.94 95 VAL A C 1
ATOM 666 O O . VAL A 1 95 ? -0.246 -2.468 -3.338 1.00 93.94 95 VAL A O 1
ATOM 669 N N . THR A 1 96 ? -1.014 -0.782 -2.071 1.00 92.69 96 THR A N 1
ATOM 670 C CA . THR A 1 96 ? -2.385 -1.307 -1.959 1.00 92.69 96 THR A CA 1
ATOM 671 C C . THR A 1 96 ? -3.080 -1.358 -3.320 1.00 92.69 96 THR A C 1
ATOM 673 O O . THR A 1 96 ? -3.752 -2.338 -3.625 1.00 92.69 96 THR A O 1
ATOM 676 N N . GLN A 1 97 ? -2.893 -0.336 -4.162 1.00 91.44 97 GLN A N 1
ATOM 677 C CA . GLN A 1 97 ? -3.440 -0.333 -5.520 1.00 91.44 97 GLN A CA 1
ATOM 678 C C . GLN A 1 97 ? -2.861 -1.471 -6.372 1.00 91.44 97 GLN A C 1
ATOM 680 O O . GLN A 1 97 ? -3.632 -2.183 -7.010 1.00 91.44 97 GLN A O 1
ATOM 685 N N . VAL A 1 98 ? -1.536 -1.679 -6.350 1.00 93.38 98 VAL A N 1
ATOM 686 C CA . VAL A 1 98 ? -0.882 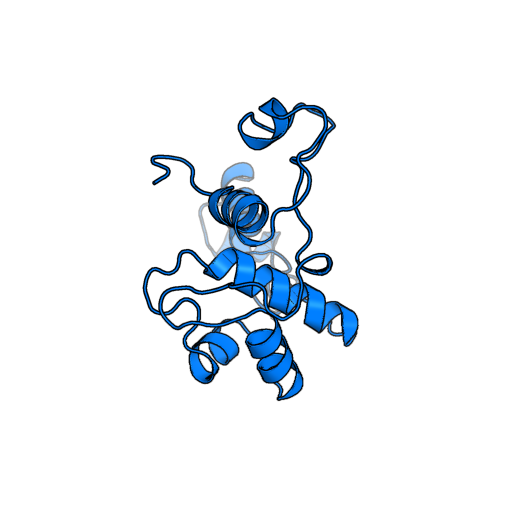-2.793 -7.066 1.00 93.38 98 VAL A CA 1
ATOM 687 C C . VAL A 1 98 ? -1.404 -4.140 -6.567 1.00 93.38 98 VAL A C 1
ATOM 689 O O . VAL A 1 98 ? -1.759 -4.987 -7.381 1.00 93.38 98 VAL A O 1
ATOM 692 N N . LEU A 1 99 ? -1.511 -4.316 -5.245 1.00 94.00 99 LEU A N 1
ATOM 693 C CA . LEU A 1 99 ? -2.065 -5.529 -4.644 1.00 94.00 99 LEU A CA 1
ATOM 694 C C . LEU A 1 99 ? -3.481 -5.811 -5.151 1.00 94.00 99 LEU A C 1
ATOM 696 O O . LEU A 1 99 ? -3.744 -6.899 -5.650 1.00 94.00 99 LEU A O 1
ATOM 700 N N . ASN A 1 100 ? -4.382 -4.834 -5.059 1.00 91.69 100 ASN A N 1
ATOM 701 C CA . ASN A 1 100 ? -5.776 -5.020 -5.456 1.00 91.69 100 ASN A CA 1
ATOM 702 C C . ASN A 1 100 ? -5.918 -5.304 -6.956 1.00 91.69 100 ASN A C 1
ATOM 704 O O . ASN A 1 100 ? -6.720 -6.153 -7.338 1.00 91.69 100 ASN A O 1
ATOM 708 N N . ALA A 1 101 ? -5.134 -4.624 -7.799 1.00 91.12 101 ALA A N 1
ATOM 709 C CA . ALA A 1 101 ? -5.136 -4.858 -9.241 1.00 91.12 101 ALA A CA 1
ATOM 710 C C . ALA A 1 101 ? -4.666 -6.279 -9.589 1.00 91.12 101 ALA A C 1
ATOM 712 O O . ALA A 1 101 ? -5.254 -6.930 -10.452 1.00 91.12 101 ALA A O 1
ATOM 713 N N . GLU A 1 102 ? -3.641 -6.785 -8.902 1.00 92.50 102 GLU A N 1
ATOM 714 C CA . GLU A 1 102 ? -3.127 -8.135 -9.136 1.00 92.50 102 GLU A CA 1
ATOM 715 C C . GLU A 1 102 ? -4.065 -9.219 -8.586 1.00 92.50 102 GLU A C 1
ATOM 717 O O . GLU A 1 102 ? -4.348 -10.197 -9.274 1.00 92.50 102 GLU A O 1
ATOM 722 N N . LEU A 1 103 ? -4.637 -9.020 -7.395 1.00 90.69 103 LEU A N 1
ATOM 723 C CA . LEU A 1 103 ? -5.647 -9.928 -6.839 1.00 90.69 103 LEU A CA 1
ATOM 724 C C . LEU A 1 103 ? -6.884 -10.022 -7.741 1.00 90.69 103 LEU A C 1
ATOM 726 O O . LEU A 1 103 ? -7.372 -11.123 -7.996 1.00 90.69 103 LEU A O 1
ATOM 730 N N . ALA A 1 104 ? -7.340 -8.895 -8.296 1.00 88.38 104 ALA A N 1
ATOM 731 C CA . ALA A 1 104 ? -8.447 -8.876 -9.247 1.00 88.38 104 ALA A CA 1
ATOM 732 C C . ALA A 1 104 ? -8.136 -9.691 -10.517 1.00 88.38 104 ALA A C 1
ATOM 734 O O . ALA A 1 104 ? -9.004 -10.418 -11.001 1.00 88.38 104 ALA A O 1
ATOM 735 N N . LYS A 1 105 ? -6.896 -9.643 -11.030 1.00 88.94 105 LYS A N 1
ATOM 736 C CA . LYS A 1 105 ? -6.456 -10.478 -12.169 1.00 88.94 105 LYS A CA 1
ATOM 737 C C . LYS A 1 105 ? -6.446 -11.968 -11.838 1.00 88.94 105 LYS A C 1
ATOM 739 O O . LYS A 1 105 ? -6.724 -12.784 -12.712 1.00 88.94 105 LYS A O 1
ATOM 744 N N . GLN A 1 106 ? -6.168 -12.318 -10.585 1.00 88.12 106 GLN A N 1
ATOM 745 C CA . GLN A 1 106 ? -6.231 -13.694 -10.089 1.00 88.12 106 GLN A CA 1
ATOM 746 C C . GLN A 1 106 ? -7.663 -14.149 -9.743 1.00 88.12 106 GLN A C 1
ATOM 748 O O . GLN A 1 106 ? -7.857 -15.286 -9.318 1.00 88.12 106 GLN A O 1
ATOM 753 N N . GLY A 1 107 ? -8.672 -13.286 -9.921 1.00 84.69 107 GLY A N 1
ATOM 754 C CA . GLY A 1 107 ? -10.065 -13.578 -9.577 1.00 84.69 107 GLY A CA 1
ATOM 755 C C . GLY A 1 107 ? -10.344 -13.588 -8.071 1.00 84.69 107 GLY A C 1
ATOM 756 O O . GLY A 1 107 ? -11.373 -14.110 -7.645 1.00 84.69 107 GLY A O 1
ATOM 757 N N . ILE A 1 108 ? -9.441 -13.032 -7.259 1.00 84.38 108 ILE A N 1
ATOM 758 C CA . ILE A 1 108 ? -9.604 -12.919 -5.811 1.00 84.38 108 ILE A CA 1
ATOM 759 C C . ILE A 1 108 ? -10.374 -11.632 -5.518 1.00 84.38 108 ILE A C 1
ATOM 761 O O . ILE A 1 108 ? -9.901 -10.526 -5.782 1.00 84.38 108 ILE A O 1
ATOM 765 N N . GLU A 1 109 ? -11.572 -11.779 -4.959 1.00 75.88 109 GLU A N 1
ATOM 766 C CA . GLU A 1 109 ? -12.410 -10.643 -4.594 1.00 75.88 109 GLU A CA 1
ATOM 767 C C . GLU A 1 109 ? -11.838 -9.935 -3.354 1.00 75.88 109 GLU A C 1
ATOM 769 O O . GLU A 1 109 ? -11.667 -10.533 -2.289 1.00 75.88 109 GLU A O 1
ATOM 774 N N . VAL A 1 110 ? -11.525 -8.644 -3.489 1.00 73.50 110 VAL A N 1
ATOM 775 C CA . VAL A 1 110 ? -11.036 -7.825 -2.374 1.00 73.50 110 VAL A CA 1
ATOM 776 C C . VAL A 1 110 ? -12.233 -7.305 -1.589 1.00 73.50 110 VAL A C 1
ATOM 778 O O . VAL A 1 110 ? -12.940 -6.400 -2.029 1.00 73.50 110 VAL A O 1
ATOM 781 N N . ASN A 1 111 ? -12.454 -7.879 -0.409 1.00 77.06 111 ASN A N 1
ATOM 782 C CA . ASN A 1 111 ? -13.525 -7.466 0.480 1.00 77.06 111 ASN A CA 1
ATOM 783 C C . ASN A 1 111 ? -13.031 -6.395 1.475 1.00 77.06 111 ASN A C 1
ATOM 785 O O . ASN A 1 111 ? -12.096 -6.631 2.239 1.00 77.06 111 ASN A O 1
ATOM 789 N N . ASN A 1 112 ? -13.678 -5.227 1.476 1.00 80.06 112 ASN A N 1
ATOM 790 C CA . ASN A 1 112 ? -13.353 -4.100 2.360 1.00 80.06 112 ASN A CA 1
ATOM 791 C C . ASN A 1 112 ? -14.150 -4.086 3.676 1.00 80.06 112 ASN A C 1
ATOM 793 O O . ASN A 1 112 ? -14.053 -3.125 4.443 1.00 80.06 112 ASN A O 1
ATOM 797 N N . ASN A 1 113 ? -14.927 -5.133 3.945 1.00 85.88 113 ASN A N 1
ATOM 798 C CA . ASN A 1 113 ? -15.642 -5.333 5.196 1.00 85.88 113 ASN A CA 1
ATOM 799 C C . ASN A 1 113 ? -14.668 -5.314 6.374 1.00 85.88 113 ASN A C 1
ATOM 801 O O . ASN A 1 113 ? -13.582 -5.896 6.327 1.00 85.88 113 ASN A O 1
ATOM 805 N N . LEU A 1 114 ? -15.075 -4.676 7.468 1.00 81.94 114 LEU A N 1
ATOM 806 C CA . LEU A 1 114 ? -14.282 -4.617 8.689 1.00 81.94 114 LEU A CA 1
ATOM 807 C C . LEU A 1 114 ? -14.015 -6.019 9.255 1.00 81.94 114 LEU A C 1
ATOM 809 O O . LEU A 1 114 ? -12.918 -6.289 9.746 1.00 81.94 114 LEU A O 1
ATOM 813 N N . CYS A 1 115 ? -15.022 -6.888 9.185 1.00 83.38 115 CYS A N 1
ATOM 814 C CA . CYS A 1 115 ? -14.938 -8.326 9.409 1.00 83.38 115 CYS A CA 1
ATOM 815 C C . CYS A 1 115 ? -16.205 -8.998 8.855 1.00 83.38 115 CYS A C 1
ATOM 817 O O . CYS A 1 115 ? -17.084 -8.332 8.311 1.00 83.38 115 CYS A O 1
ATOM 819 N N . GLU A 1 116 ? -16.337 -10.310 9.034 1.00 76.81 116 GLU A N 1
ATOM 820 C CA . GLU A 1 116 ? -17.524 -11.078 8.626 1.00 76.81 116 GLU A CA 1
ATOM 821 C C . GLU A 1 116 ? -18.853 -10.561 9.215 1.00 76.81 116 GLU A C 1
ATOM 823 O O . GLU A 1 116 ? -19.905 -10.719 8.601 1.00 76.81 116 GLU A O 1
ATOM 828 N N . HIS A 1 117 ? -18.809 -9.881 10.364 1.00 82.75 117 HIS A N 1
ATOM 829 C CA . HIS A 1 117 ? -19.993 -9.349 11.042 1.00 82.75 117 HIS A CA 1
ATOM 830 C C . HIS A 1 117 ? -20.479 -8.017 10.454 1.00 82.75 117 HIS A C 1
ATOM 832 O O . HIS A 1 117 ? -21.675 -7.724 10.501 1.00 82.75 117 HIS A O 1
ATOM 838 N N . PHE A 1 118 ? -19.566 -7.220 9.887 1.00 83.88 118 PHE A N 1
ATOM 839 C CA . PHE A 1 118 ? -19.834 -5.856 9.435 1.00 83.88 118 PHE A CA 1
ATOM 840 C C . PHE A 1 118 ? -19.512 -5.717 7.953 1.00 83.88 118 PHE A C 1
ATOM 842 O O . PHE A 1 118 ? -18.346 -5.662 7.564 1.00 83.88 118 PHE A O 1
ATOM 849 N N . ALA A 1 119 ? -20.553 -5.568 7.133 1.00 85.69 119 ALA A N 1
ATOM 850 C CA . ALA A 1 119 ? -20.439 -5.364 5.688 1.00 85.69 119 ALA A CA 1
ATOM 851 C C . ALA A 1 119 ? -20.018 -3.930 5.293 1.00 85.69 119 ALA A C 1
ATOM 853 O O . ALA A 1 119 ? -20.433 -3.420 4.257 1.00 85.69 119 ALA A O 1
ATOM 854 N N . TYR A 1 120 ? -19.246 -3.273 6.157 1.00 84.88 120 TYR A N 1
ATOM 855 C CA . TYR A 1 120 ? -18.802 -1.893 6.024 1.00 84.88 120 TYR A CA 1
ATOM 856 C C . TYR A 1 120 ? -17.313 -1.828 6.318 1.00 84.88 120 TYR A C 1
ATOM 858 O O . TYR A 1 120 ? -16.827 -2.468 7.256 1.00 84.88 120 TYR A O 1
ATOM 866 N N . SER A 1 121 ? -16.593 -1.003 5.573 1.00 86.56 121 SER A N 1
ATOM 867 C CA . SER A 1 121 ? -15.256 -0.579 5.956 1.00 86.56 121 SER A CA 1
ATOM 868 C C . SER A 1 121 ? -15.297 0.239 7.244 1.00 86.56 121 SER A C 1
ATOM 870 O O . SER A 1 121 ? -16.319 0.781 7.670 1.00 86.56 121 SER A O 1
ATOM 872 N N . ARG A 1 122 ? -14.129 0.388 7.866 1.00 86.19 122 ARG A N 1
ATOM 873 C CA . ARG A 1 122 ? -13.966 1.184 9.088 1.00 86.19 122 ARG A CA 1
ATOM 874 C C . ARG A 1 122 ? -14.420 2.645 8.899 1.00 86.19 122 ARG A C 1
ATOM 876 O O . ARG A 1 122 ? -14.957 3.240 9.827 1.00 86.19 122 ARG A O 1
ATOM 883 N N . GLN A 1 123 ? -14.204 3.212 7.708 1.00 87.38 123 GLN A N 1
ATOM 884 C CA . GLN A 1 123 ? -14.595 4.584 7.365 1.00 87.38 123 GLN A CA 1
ATOM 885 C C . GLN A 1 123 ? -16.102 4.710 7.140 1.00 87.38 123 GLN A C 1
ATOM 887 O O . GLN A 1 123 ? -16.709 5.645 7.655 1.00 87.38 123 GLN A O 1
ATOM 892 N N . GLU A 1 124 ? -16.706 3.763 6.423 1.00 86.75 124 GLU A N 1
ATOM 893 C CA . GLU A 1 124 ? -18.157 3.726 6.207 1.00 86.75 124 GLU A CA 1
ATOM 894 C C . GLU A 1 124 ? -18.900 3.542 7.529 1.00 86.75 124 GLU A C 1
ATOM 896 O O . GLU A 1 124 ? -19.847 4.274 7.799 1.00 86.75 124 GLU A O 1
ATOM 901 N N . LEU A 1 125 ? -18.416 2.645 8.395 1.00 89.00 125 LEU A N 1
ATOM 902 C CA . LEU A 1 125 ? -18.994 2.434 9.720 1.00 89.00 125 LEU A CA 1
ATOM 903 C C . LEU A 1 125 ? -18.902 3.704 10.578 1.00 89.00 125 LEU A C 1
ATOM 905 O O . LEU A 1 125 ? -19.873 4.093 11.219 1.00 89.00 125 LEU A O 1
ATOM 909 N N . PHE A 1 126 ? -17.759 4.397 10.552 1.00 89.38 126 PHE A N 1
ATOM 910 C CA . PHE A 1 126 ? -17.604 5.679 11.243 1.00 89.38 126 PHE A CA 1
ATOM 911 C C . PHE A 1 126 ? -18.543 6.758 10.690 1.00 89.38 126 PHE A C 1
ATOM 913 O O . PHE A 1 126 ? -19.136 7.517 11.458 1.00 89.38 126 PHE A O 1
ATO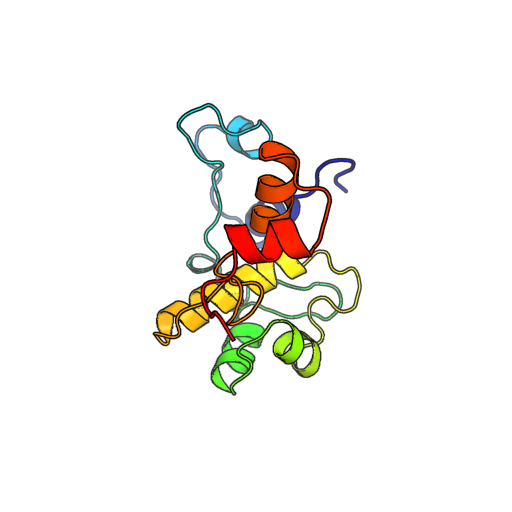M 920 N N . HIS A 1 127 ? -18.685 6.832 9.366 1.00 90.06 127 HIS A N 1
ATOM 921 C CA . HIS A 1 127 ? -19.590 7.772 8.716 1.00 90.06 127 HIS A CA 1
ATOM 922 C C . HIS A 1 127 ? -21.047 7.493 9.101 1.00 90.06 127 HIS A C 1
ATOM 924 O O . HIS A 1 127 ? -21.775 8.422 9.440 1.00 90.06 127 HIS A O 1
ATOM 930 N N . LEU A 1 128 ? -21.446 6.221 9.124 1.00 88.81 128 LEU A N 1
ATOM 931 C CA . LEU A 1 128 ? -22.779 5.787 9.530 1.00 88.81 128 LEU A CA 1
ATOM 932 C C . LEU A 1 128 ? -23.065 6.154 10.992 1.00 88.81 128 LEU A C 1
ATOM 934 O O . LEU A 1 128 ? -24.050 6.839 11.253 1.00 88.81 128 LEU A O 1
ATOM 938 N N . ILE A 1 129 ? -22.147 5.847 11.918 1.00 91.56 129 ILE A N 1
ATOM 939 C CA . ILE A 1 129 ? -22.246 6.259 13.333 1.00 91.56 129 ILE A CA 1
ATOM 940 C C . ILE A 1 129 ? -22.451 7.774 13.457 1.00 91.56 129 ILE A C 1
ATOM 942 O O . ILE A 1 129 ? -23.271 8.240 14.246 1.00 91.56 129 ILE A O 1
ATOM 946 N N . ARG A 1 130 ? -21.710 8.562 12.670 1.00 92.31 130 ARG A N 1
ATOM 947 C CA . ARG A 1 130 ? -21.796 10.028 12.686 1.00 92.31 130 ARG A CA 1
ATOM 948 C C . ARG A 1 130 ? -23.114 10.568 12.141 1.00 92.31 130 ARG A C 1
ATOM 950 O O . ARG A 1 130 ? -23.618 11.537 12.702 1.00 92.31 130 ARG A O 1
ATOM 957 N N . VAL A 1 131 ? -23.618 10.004 11.046 1.00 91.94 131 VAL A N 1
ATOM 958 C CA . VAL A 1 131 ? -24.846 10.470 10.382 1.00 91.94 131 VAL A CA 1
ATOM 959 C C . VAL A 1 131 ? -26.084 10.059 11.168 1.00 91.94 131 VAL A C 1
ATOM 961 O O . VAL A 1 131 ? -26.980 10.877 11.353 1.00 91.94 131 VAL A O 1
ATOM 964 N N . GLU A 1 132 ? -26.115 8.825 11.664 1.00 88.12 132 GLU A N 1
ATOM 965 C CA . GLU A 1 132 ? -27.246 8.298 12.434 1.00 88.12 132 GLU A CA 1
ATOM 966 C C . GLU A 1 132 ? -27.200 8.719 13.908 1.00 88.12 132 GLU A C 1
ATOM 968 O O . GLU A 1 132 ? -28.190 8.610 14.623 1.00 88.12 132 GLU A O 1
ATOM 973 N N . GLY A 1 133 ? -26.071 9.269 14.365 1.00 92.06 133 GLY A N 1
ATOM 974 C CA . GLY A 1 133 ? -25.922 9.765 15.729 1.00 92.06 133 GLY A CA 1
ATOM 975 C C . GLY A 1 133 ? -25.847 8.654 16.776 1.00 92.06 133 GLY A C 1
ATOM 976 O O . GLY A 1 133 ? -26.126 8.930 17.943 1.00 92.06 133 GLY A O 1
ATOM 977 N N . ILE A 1 134 ? -25.448 7.446 16.367 1.00 91.44 134 ILE A N 1
ATOM 978 C CA . ILE A 1 134 ? -25.327 6.256 17.215 1.00 91.44 134 ILE A CA 1
ATOM 979 C C . ILE A 1 134 ? -24.351 6.538 18.357 1.00 91.44 134 ILE A C 1
ATOM 981 O O . ILE A 1 134 ? -23.215 6.976 18.129 1.00 91.44 134 ILE A O 1
ATOM 985 N N . LYS A 1 135 ? -24.778 6.288 19.597 1.00 92.12 135 LYS A N 1
ATOM 986 C CA . LYS A 1 135 ? -23.969 6.610 20.791 1.00 92.12 135 LYS A CA 1
ATOM 987 C C . LYS A 1 135 ? -23.513 5.399 21.578 1.00 92.12 135 LYS A C 1
ATOM 989 O O . LYS A 1 135 ? -22.608 5.535 22.404 1.00 92.12 135 LYS A O 1
ATOM 994 N N . THR A 1 136 ? -24.116 4.240 21.346 1.00 92.94 136 THR A N 1
ATOM 995 C CA . THR A 1 136 ? -23.784 3.009 22.063 1.00 92.94 136 THR A CA 1
ATOM 996 C C . THR A 1 136 ? -23.398 1.902 21.095 1.00 92.94 136 THR A C 1
ATOM 998 O O . THR A 1 136 ? -23.743 1.915 19.915 1.00 92.94 136 THR A O 1
ATOM 1001 N N . PHE A 1 137 ? -22.632 0.935 21.599 1.00 88.56 137 PHE A N 1
ATOM 1002 C CA . PHE A 1 137 ? -22.252 -0.224 20.802 1.00 88.56 137 PHE A CA 1
ATOM 1003 C C . PHE A 1 137 ? -23.459 -1.121 20.505 1.00 88.56 137 PHE A C 1
ATOM 1005 O O . PHE A 1 137 ? -23.562 -1.631 19.399 1.00 88.56 137 PHE A O 1
ATOM 1012 N N . ASP A 1 138 ? -24.402 -1.250 21.440 1.00 90.31 138 ASP A N 1
ATOM 1013 C CA . ASP A 1 138 ? -25.620 -2.044 21.239 1.00 90.31 138 ASP A CA 1
ATOM 1014 C C . ASP A 1 138 ? -26.476 -1.490 20.091 1.00 90.31 138 ASP A C 1
ATOM 1016 O O . ASP A 1 138 ? -26.885 -2.232 19.203 1.00 90.31 138 ASP A O 1
ATOM 1020 N N . GLU A 1 139 ? -26.650 -0.167 20.040 1.00 88.00 139 GLU A N 1
ATOM 1021 C CA . GLU A 1 139 ? -27.364 0.522 18.957 1.00 88.00 139 GLU A CA 1
ATOM 1022 C C . GLU A 1 139 ? -26.642 0.364 17.607 1.00 88.00 139 GLU A C 1
ATOM 1024 O O . GLU A 1 139 ? -27.278 0.223 16.560 1.00 88.00 139 GLU A O 1
ATOM 1029 N N . LEU A 1 140 ? -25.305 0.326 17.615 1.00 87.81 140 LEU A N 1
ATOM 1030 C CA . LEU A 1 140 ? -24.523 0.019 16.419 1.00 87.81 140 LEU A CA 1
ATOM 1031 C C . LEU A 1 140 ? -24.777 -1.414 15.942 1.00 87.81 140 LEU A C 1
ATOM 1033 O O . LEU A 1 140 ? -24.991 -1.630 14.748 1.00 87.81 140 LEU A O 1
ATOM 1037 N N . LEU A 1 141 ? -24.752 -2.386 16.856 1.00 87.25 141 LEU A N 1
ATOM 1038 C CA . LEU A 1 141 ? -24.964 -3.797 16.537 1.00 87.25 141 LEU A CA 1
ATOM 1039 C C . LEU A 1 141 ? -26.354 -4.035 15.936 1.00 87.25 141 LEU A C 1
ATOM 1041 O O . LEU A 1 141 ? -26.453 -4.719 14.916 1.00 87.25 141 LEU A O 1
ATOM 1045 N N . GLU A 1 142 ? -27.397 -3.439 16.520 1.00 85.38 142 GLU A N 1
ATOM 1046 C CA . GLU A 1 142 ? -28.780 -3.557 16.037 1.00 85.38 142 GLU A CA 1
ATOM 1047 C C . GLU A 1 142 ? -28.955 -3.040 14.604 1.00 85.38 142 GLU A C 1
ATOM 1049 O O . GLU A 1 142 ? -29.706 -3.635 13.828 1.00 85.38 142 GLU A O 1
ATOM 1054 N N . ASN A 1 143 ? -28.236 -1.974 14.240 1.00 79.12 143 ASN A N 1
ATOM 1055 C CA . ASN A 1 143 ? -28.381 -1.326 12.937 1.00 79.12 143 ASN A CA 1
ATOM 1056 C C . ASN A 1 143 ? -27.432 -1.861 11.852 1.00 79.12 143 ASN A C 1
ATOM 1058 O O . ASN A 1 143 ? -27.731 -1.711 10.668 1.00 79.12 143 ASN A O 1
ATOM 1062 N N . THR A 1 144 ? -26.295 -2.478 12.206 1.00 78.62 144 THR A N 1
ATOM 1063 C CA . THR A 1 144 ? -25.226 -2.756 11.217 1.00 78.62 144 THR A CA 1
ATOM 1064 C C . THR A 1 144 ? -24.730 -4.197 11.119 1.00 78.62 144 THR A C 1
ATOM 1066 O O . THR A 1 144 ? -24.071 -4.527 10.127 1.00 78.62 144 THR A O 1
ATOM 1069 N N . VAL A 1 145 ? -25.029 -5.080 12.078 1.00 77.81 145 VAL A N 1
ATOM 1070 C CA . VAL A 1 145 ? -24.523 -6.463 12.039 1.00 77.81 145 VAL A CA 1
ATOM 1071 C C . VAL A 1 145 ? -25.431 -7.378 11.216 1.00 77.81 145 VAL A C 1
ATOM 1073 O O . VAL A 1 145 ? -26.630 -7.484 11.465 1.00 77.81 145 VAL A O 1
ATOM 1076 N N . ARG A 1 146 ? -24.850 -8.096 10.241 1.00 62.28 146 ARG A N 1
ATOM 1077 C CA . ARG A 1 146 ? -25.580 -9.072 9.399 1.00 62.28 146 ARG A CA 1
ATOM 1078 C C . ARG A 1 146 ? -25.792 -10.440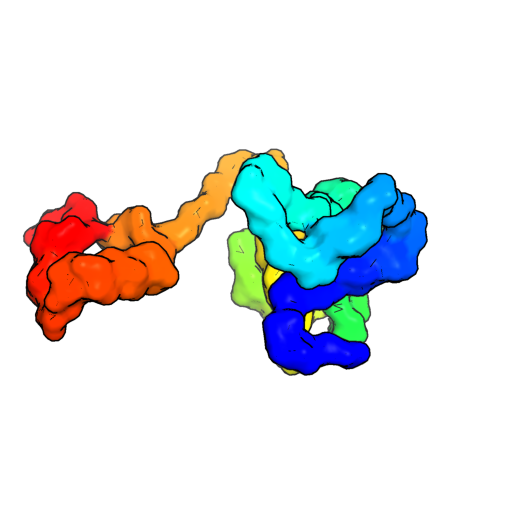 10.062 1.00 62.28 146 ARG A C 1
ATOM 1080 O O . ARG A 1 146 ? -26.706 -11.160 9.670 1.00 62.28 146 ARG A O 1
ATOM 1087 N N . LEU A 1 147 ? -24.964 -10.806 11.038 1.00 51.69 147 LEU A N 1
ATOM 1088 C CA . LEU A 1 147 ? -25.036 -12.070 11.777 1.00 51.69 147 LEU A CA 1
ATOM 1089 C C . LEU A 1 147 ? -25.620 -11.825 13.171 1.00 51.69 147 LEU A C 1
ATOM 1091 O O . LEU A 1 147 ? -24.916 -11.374 14.071 1.00 51.69 147 LEU A O 1
ATOM 1095 N N . ARG A 1 148 ? -26.907 -12.133 13.359 1.00 48.56 148 ARG A N 1
ATOM 1096 C CA . ARG A 1 148 ? -27.449 -12.313 14.711 1.00 48.56 148 ARG A CA 1
ATOM 1097 C C . ARG A 1 148 ? -26.824 -13.585 15.287 1.00 48.56 148 ARG A C 1
ATOM 1099 O O . ARG A 1 148 ? -27.080 -14.662 14.752 1.00 48.56 148 ARG A O 1
ATOM 1106 N N . LEU A 1 149 ? -25.974 -13.431 16.302 1.00 45.81 149 LEU A N 1
ATOM 1107 C CA . LEU A 1 149 ? -25.585 -14.525 17.196 1.00 45.81 149 LEU A CA 1
ATOM 1108 C C . LEU A 1 149 ? -26.809 -15.017 17.975 1.00 45.81 149 LEU A C 1
ATOM 1110 O O . LEU A 1 149 ? -27.620 -14.154 18.385 1.00 45.81 149 LEU A O 1
#

Secondary structure (DSSP, 8-state):
---S--TTHHHHHHHHHTTPPPPS-GGGGTSPPPTT-------GGGS-TT-EEETTTTEEHHHHHHHHHTT--SHHHHHHHH-TTSSS-TTHHHHHHHHHHHHHHTT------SBTTBSS-HHHHHHHHHHHT--SHHHHHHHHBS---

pLDDT: mean 85.48, std 10.91, range [45.81, 97.88]

Radius of gyration: 18.54 Å; chains: 1; bounding box: 43×38×44 Å

Foldseek 3Di:
DDDDDCVLVQQVVQCVQVVPDADPDNVLSPDQADVPGHRDGPQLVPHDQCDQQAPVQRHGLVNLLVQVVVPQLDLVSCCVRRVGCVPPNSSVVVSVSSSCVSCVVVVNDDQQAPDLFFSDHPVRLVVCCVVVVPDDPVSSSVVTTPDDD

InterPro domains:
  IPR007419 BFD-like [2Fe-2S]-binding domain [PF04324] (53-100)
  IPR041854 BFD-like [2Fe-2S]-binding domain superfamily [G3DSA:1.10.10.1100] (52-105)
  IPR052034 Nitrite reductase [NAD(P)H]-like [PTHR43809] (1-144)

Sequence (149 aa):
MLVGDTSDYGNLLQLVLNAIELPENPDSLILPAHAGSGKPSIGVDKLPDSAQICSCFDVSKGDLIAAINKGCHTVAALKAETKAGTGCGGCIPLVTQVLNAELAKQGIEVNNNLCEHFAYSRQELFHLIRVEGIKTFDELLENTVRLRL

Organism: Klebsiella pneumoniae (NCBI:txid573)